Protein AF-A0A351SV29-F1 (afdb_monomer_lite)

Structure (mmCIF, N/CA/C/O backbone):
data_AF-A0A351SV29-F1
#
_entry.id   AF-A0A351SV29-F1
#
loop_
_atom_site.group_PDB
_atom_site.id
_atom_site.type_symbol
_atom_site.label_atom_id
_atom_site.label_alt_id
_atom_site.label_comp_id
_atom_site.label_asym_id
_atom_site.label_entity_id
_atom_site.label_seq_id
_atom_site.pdbx_PDB_ins_code
_atom_site.Cartn_x
_atom_site.Cartn_y
_atom_site.Cartn_z
_atom_site.occupancy
_atom_site.B_iso_or_equiv
_atom_site.auth_seq_id
_atom_site.auth_comp_id
_atom_site.auth_asym_id
_atom_site.auth_atom_id
_atom_site.pdbx_PDB_model_num
ATOM 1 N N . MET A 1 1 ? -14.510 1.619 24.732 1.00 52.62 1 MET A N 1
ATOM 2 C CA . MET A 1 1 ? -13.411 0.638 24.909 1.00 52.62 1 MET A CA 1
ATOM 3 C C . MET A 1 1 ? -13.067 0.158 23.513 1.00 52.62 1 MET A C 1
ATOM 5 O O . MET A 1 1 ? -14.005 -0.244 22.840 1.00 52.62 1 MET A O 1
ATOM 9 N N . ILE A 1 2 ? -11.821 0.292 23.032 1.00 54.31 2 ILE A N 1
ATOM 10 C CA . ILE A 1 2 ? -11.499 -0.113 21.650 1.00 54.31 2 ILE A CA 1
ATOM 11 C C . ILE A 1 2 ? -11.784 -1.608 21.586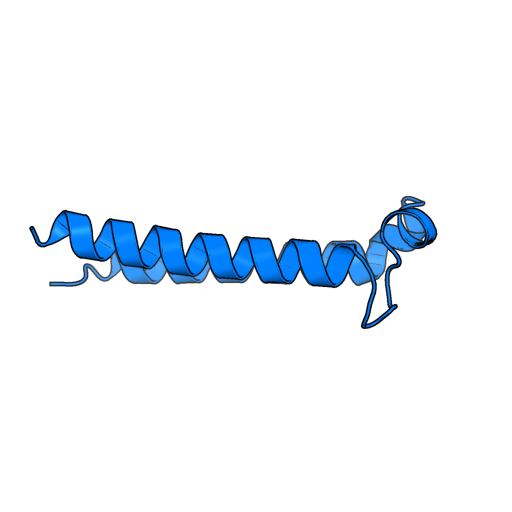 1.00 54.31 2 ILE A C 1
ATOM 13 O O . ILE A 1 2 ? -11.168 -2.388 22.315 1.00 54.31 2 ILE A O 1
ATOM 17 N N . GLY A 1 3 ? -12.793 -1.989 20.806 1.00 63.41 3 GLY A N 1
ATOM 18 C CA . GLY A 1 3 ? -13.140 -3.386 20.643 1.00 63.41 3 GLY A CA 1
ATOM 19 C C . GLY A 1 3 ? -11.969 -4.094 19.981 1.00 63.41 3 GLY A C 1
ATOM 20 O O . GLY A 1 3 ? -11.400 -3.579 19.021 1.00 63.41 3 GLY A O 1
ATOM 21 N N . PHE A 1 4 ? -11.618 -5.282 20.470 1.00 67.88 4 PHE A N 1
ATOM 22 C CA . PHE A 1 4 ? -10.578 -6.119 19.864 1.00 67.88 4 PHE A CA 1
ATOM 23 C C . PHE A 1 4 ? -10.775 -6.259 18.340 1.00 67.88 4 PHE A C 1
ATOM 25 O O . PHE A 1 4 ? -9.818 -6.165 17.582 1.00 67.88 4 PHE A O 1
ATOM 32 N N . LYS A 1 5 ? -12.040 -6.318 17.897 1.00 70.56 5 LYS A N 1
ATOM 33 C CA . LYS A 1 5 ? -12.462 -6.344 16.488 1.00 70.56 5 LYS A CA 1
ATOM 34 C C . LYS A 1 5 ? -12.003 -5.137 15.662 1.00 70.56 5 LYS A C 1
ATOM 36 O O . LYS A 1 5 ? -11.640 -5.300 14.506 1.00 70.56 5 LYS A O 1
ATOM 41 N N . THR A 1 6 ? -12.013 -3.931 16.229 1.00 71.56 6 THR A N 1
ATOM 42 C CA . THR A 1 6 ? -11.600 -2.714 15.513 1.00 71.56 6 THR A CA 1
ATOM 43 C C . THR A 1 6 ? -10.086 -2.699 15.309 1.00 71.56 6 THR A C 1
ATOM 45 O O . THR A 1 6 ? -9.603 -2.283 14.260 1.00 71.56 6 THR A O 1
ATOM 48 N N . LEU A 1 7 ? -9.328 -3.205 16.286 1.00 71.81 7 LEU A N 1
ATOM 49 C CA . LEU A 1 7 ? -7.876 -3.344 16.170 1.00 71.81 7 LEU A CA 1
ATOM 50 C C . LEU A 1 7 ? -7.490 -4.446 15.168 1.00 71.81 7 LEU A C 1
ATOM 52 O O . LEU A 1 7 ? -6.558 -4.270 14.387 1.00 71.81 7 LEU A O 1
ATOM 56 N N . GLU A 1 8 ? -8.228 -5.556 15.183 1.00 78.88 8 GLU A N 1
ATOM 57 C CA . GLU A 1 8 ? -8.080 -6.678 14.252 1.00 78.88 8 GLU A CA 1
ATOM 58 C C . GLU A 1 8 ? -8.347 -6.230 12.809 1.00 78.88 8 GLU A C 1
ATOM 60 O O . GLU A 1 8 ? -7.502 -6.443 11.943 1.00 78.88 8 GLU A O 1
ATOM 65 N N . PHE A 1 9 ? -9.423 -5.468 12.579 1.00 75.94 9 PHE A N 1
ATOM 66 C CA . PHE A 1 9 ? -9.712 -4.851 11.283 1.00 75.94 9 PHE A CA 1
ATOM 67 C C . PHE A 1 9 ? -8.570 -3.943 10.801 1.00 75.94 9 PHE A C 1
ATOM 69 O O . PHE A 1 9 ? -8.117 -4.066 9.666 1.00 75.94 9 PHE A O 1
ATOM 76 N N . VAL A 1 10 ? -8.044 -3.058 11.657 1.00 74.88 10 VAL A N 1
ATOM 77 C CA . VAL A 1 10 ? -6.894 -2.211 11.287 1.00 74.88 10 VAL A CA 1
ATOM 78 C C . VAL A 1 10 ? -5.679 -3.066 10.913 1.00 74.88 10 VAL A C 1
ATOM 80 O O . VAL A 1 10 ? -5.022 -2.783 9.908 1.00 74.88 10 VAL A O 1
ATOM 83 N N . GLY A 1 11 ? -5.404 -4.126 11.677 1.00 78.69 11 GLY A N 1
ATOM 84 C CA . GLY A 1 11 ? -4.329 -5.076 11.392 1.00 78.69 11 GLY A CA 1
ATOM 85 C C . GLY A 1 11 ? -4.486 -5.766 10.034 1.00 78.69 11 GLY A C 1
ATOM 86 O O . GLY A 1 11 ? -3.541 -5.773 9.242 1.00 78.69 11 GLY A O 1
ATOM 87 N N . GLU A 1 12 ? -5.680 -6.275 9.728 1.00 80.81 12 GLU A N 1
ATOM 88 C CA . GLU A 1 12 ? -5.999 -6.918 8.448 1.00 80.81 12 GLU A CA 1
ATOM 89 C C . GLU A 1 12 ? -5.804 -5.966 7.266 1.00 80.81 12 GLU A C 1
ATOM 91 O O . GLU A 1 12 ? -5.188 -6.335 6.260 1.00 80.81 12 GLU A O 1
ATOM 96 N N . VAL A 1 13 ? -6.270 -4.719 7.381 1.00 76.25 13 VAL A N 1
ATOM 97 C CA . VAL A 1 13 ? -6.135 -3.763 6.281 1.00 76.25 13 VAL A CA 1
ATOM 98 C C . VAL A 1 13 ? -4.674 -3.328 6.106 1.00 76.25 13 VAL A C 1
ATOM 100 O O . VAL A 1 13 ? -4.190 -3.269 4.972 1.00 76.25 13 VAL A O 1
ATOM 103 N N . MET A 1 14 ? -3.919 -3.109 7.191 1.00 78.94 14 MET A N 1
ATOM 104 C CA . MET A 1 14 ? -2.472 -2.857 7.103 1.00 78.94 14 MET A CA 1
ATOM 105 C C . MET A 1 14 ? -1.737 -4.015 6.415 1.00 78.94 14 MET A C 1
ATOM 107 O O . MET A 1 14 ? -0.880 -3.783 5.556 1.00 78.94 14 MET A O 1
ATOM 111 N N . GLN A 1 15 ? -2.096 -5.258 6.746 1.00 81.12 15 GLN A N 1
ATOM 112 C CA . GLN A 1 15 ? -1.532 -6.447 6.117 1.00 81.12 15 GLN A CA 1
ATOM 113 C C . GLN A 1 15 ? -1.877 -6.511 4.622 1.00 81.12 15 GLN A C 1
ATOM 115 O O . GLN A 1 15 ? -0.988 -6.764 3.807 1.00 81.12 15 GLN A O 1
ATOM 120 N N . ALA A 1 16 ? -3.122 -6.213 4.236 1.00 80.50 16 ALA A N 1
ATOM 121 C CA . ALA A 1 16 ? -3.548 -6.186 2.838 1.00 80.50 16 ALA A CA 1
ATOM 122 C C . ALA A 1 16 ? -2.770 -5.150 2.004 1.00 80.50 16 ALA A C 1
ATOM 124 O O . ALA A 1 16 ? -2.292 -5.475 0.914 1.00 80.50 16 ALA A O 1
ATOM 125 N N . PHE A 1 17 ? -2.570 -3.931 2.522 1.00 79.06 17 PHE A N 1
ATOM 126 C CA . PHE A 1 17 ? -1.752 -2.913 1.848 1.00 79.06 17 PHE A CA 1
ATOM 127 C C . PHE A 1 17 ? -0.277 -3.312 1.759 1.00 79.06 17 PHE A C 1
ATOM 129 O O . PHE A 1 17 ? 0.352 -3.097 0.721 1.00 79.06 17 PHE A O 1
ATOM 136 N N . GLY A 1 18 ? 0.270 -3.930 2.810 1.00 79.50 18 GLY A N 1
ATOM 137 C CA . GLY A 1 18 ? 1.630 -4.466 2.796 1.00 79.50 18 GLY A CA 1
ATOM 138 C C . GLY A 1 18 ? 1.820 -5.541 1.720 1.00 79.50 18 GLY A C 1
ATOM 139 O O . GLY A 1 18 ? 2.784 -5.486 0.955 1.00 79.50 18 GLY A O 1
ATOM 140 N N . VAL A 1 19 ? 0.871 -6.476 1.602 1.00 84.50 19 VAL A N 1
ATOM 141 C CA . VAL A 1 19 ? 0.883 -7.514 0.559 1.00 84.50 19 VAL A CA 1
ATOM 142 C C . VAL A 1 19 ? 0.779 -6.884 -0.826 1.00 84.50 19 VAL A C 1
ATOM 144 O O . VAL A 1 19 ? 1.604 -7.188 -1.684 1.00 84.50 19 VAL A O 1
ATOM 147 N N . LEU A 1 20 ? -0.161 -5.959 -1.037 1.00 82.62 20 LEU A N 1
ATOM 148 C CA . LEU A 1 20 ? -0.311 -5.253 -2.311 1.00 82.62 20 LEU A CA 1
ATOM 149 C C . LEU A 1 20 ? 0.985 -4.536 -2.722 1.00 82.62 20 LEU A C 1
ATOM 151 O O . LEU A 1 20 ? 1.399 -4.636 -3.879 1.00 82.62 20 LEU A O 1
ATOM 155 N N . PHE A 1 21 ? 1.649 -3.859 -1.780 1.00 82.75 21 PHE A N 1
ATOM 156 C CA . PHE A 1 21 ? 2.928 -3.194 -2.023 1.00 82.75 21 PHE A CA 1
ATOM 157 C C . PHE A 1 21 ? 3.994 -4.175 -2.519 1.00 82.75 21 PHE A C 1
ATOM 159 O O . PHE A 1 21 ? 4.608 -3.943 -3.563 1.00 82.75 21 PHE A O 1
ATOM 166 N N . VAL A 1 22 ? 4.185 -5.287 -1.803 1.00 82.44 22 VAL A N 1
ATOM 167 C CA . VAL A 1 22 ? 5.178 -6.309 -2.159 1.00 82.44 22 VAL A CA 1
ATOM 168 C C . VAL A 1 22 ? 4.830 -6.962 -3.497 1.00 82.44 22 VAL A C 1
ATOM 170 O O . VAL A 1 22 ? 5.701 -7.102 -4.354 1.00 82.44 22 VAL A O 1
ATOM 173 N N . THR A 1 23 ? 3.563 -7.312 -3.722 1.00 84.50 23 THR A N 1
ATOM 174 C CA . THR A 1 23 ? 3.106 -7.921 -4.973 1.00 84.50 23 THR A CA 1
ATOM 175 C C . THR A 1 23 ? 3.388 -7.016 -6.169 1.00 84.50 23 THR A C 1
ATOM 177 O O . THR A 1 23 ? 3.963 -7.477 -7.153 1.00 84.50 23 THR A O 1
ATOM 180 N N . VAL A 1 24 ? 3.045 -5.729 -6.094 1.00 82.94 24 VAL A N 1
ATOM 181 C CA . VAL A 1 24 ? 3.303 -4.793 -7.196 1.00 82.94 24 VAL A CA 1
ATOM 182 C C . VAL A 1 24 ? 4.801 -4.529 -7.361 1.00 82.94 24 VAL A C 1
ATOM 184 O O . 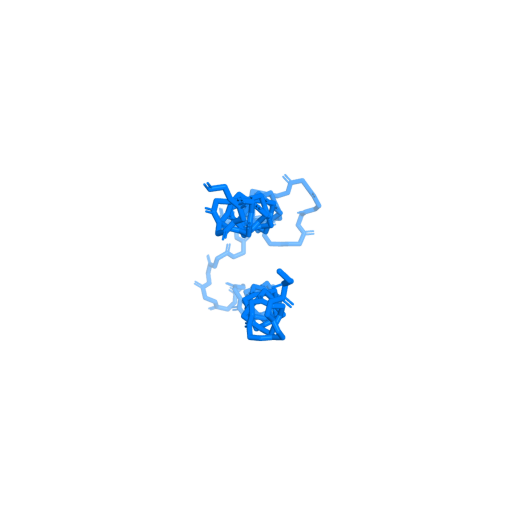VAL A 1 24 ? 5.255 -4.441 -8.497 1.00 82.94 24 VAL A O 1
ATOM 187 N N . GLN A 1 25 ? 5.600 -4.483 -6.290 1.00 79.69 25 GLN A N 1
ATOM 188 C CA . GLN A 1 25 ? 7.053 -4.327 -6.435 1.00 79.69 25 GLN A CA 1
ATOM 189 C C . GLN A 1 25 ? 7.728 -5.522 -7.103 1.00 79.69 25 GLN A C 1
ATOM 191 O O . GLN A 1 25 ? 8.622 -5.331 -7.925 1.00 79.69 25 GLN A O 1
ATOM 196 N N . LEU A 1 26 ? 7.300 -6.740 -6.779 1.00 82.44 26 LEU A N 1
ATOM 197 C CA . LEU A 1 26 ? 7.891 -7.953 -7.339 1.00 82.44 26 LEU A CA 1
ATOM 198 C C . LEU A 1 26 ? 7.381 -8.245 -8.757 1.00 82.44 26 LEU A C 1
ATOM 200 O O . LEU A 1 26 ? 8.166 -8.600 -9.633 1.00 82.44 26 LEU A O 1
ATOM 204 N N . TRP A 1 27 ? 6.078 -8.082 -8.996 1.00 83.75 27 TRP A N 1
ATOM 205 C CA . TRP A 1 27 ? 5.417 -8.540 -10.226 1.00 83.75 27 TRP A CA 1
ATOM 206 C C . TRP A 1 27 ? 4.976 -7.407 -11.153 1.00 83.75 27 TRP A C 1
ATOM 208 O O . TRP A 1 27 ? 4.789 -7.625 -12.349 1.00 83.75 27 TRP A O 1
ATOM 218 N N . GLY A 1 28 ? 4.871 -6.177 -10.651 1.00 83.31 28 GLY A N 1
ATOM 219 C CA . GLY A 1 28 ? 4.488 -5.007 -11.438 1.00 83.31 28 GLY A CA 1
ATOM 220 C C . GLY A 1 28 ? 5.357 -4.761 -12.676 1.00 83.31 28 GLY A C 1
ATOM 221 O O . GLY A 1 28 ? 4.795 -4.394 -13.711 1.00 83.31 28 GLY A O 1
ATOM 222 N N . PRO A 1 29 ? 6.685 -5.006 -12.668 1.00 83.06 29 PRO A N 1
ATOM 223 C CA . PRO A 1 29 ? 7.487 -4.937 -13.888 1.00 83.06 29 PRO A CA 1
ATOM 224 C C . PRO A 1 29 ? 7.014 -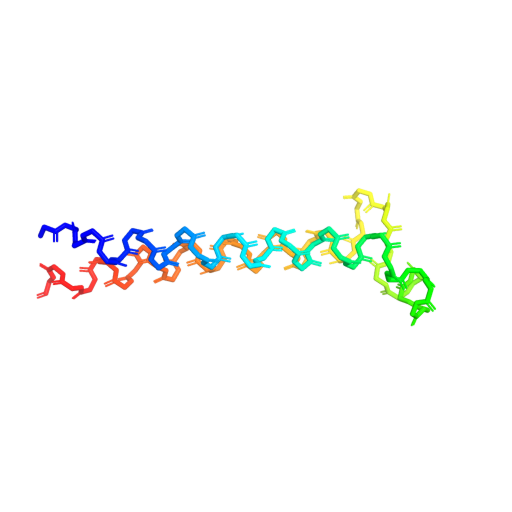5.912 -14.977 1.00 83.06 29 PRO A C 1
ATOM 226 O O . PRO A 1 29 ? 6.896 -5.507 -16.133 1.00 83.06 29 PRO A O 1
ATOM 229 N N . ALA A 1 30 ? 6.662 -7.152 -14.614 1.00 86.44 30 ALA A N 1
ATOM 230 C CA . ALA A 1 30 ? 6.126 -8.150 -15.544 1.00 86.44 30 ALA A CA 1
ATOM 231 C C . ALA A 1 30 ? 4.735 -7.764 -16.083 1.00 86.44 30 ALA A C 1
ATOM 233 O O . ALA A 1 30 ? 4.366 -8.148 -17.189 1.00 86.44 30 ALA A O 1
ATOM 234 N N . TRP A 1 31 ? 3.985 -6.951 -15.336 1.00 84.75 31 TRP A N 1
ATOM 235 C CA . TRP A 1 31 ? 2.704 -6.375 -15.759 1.00 84.75 31 TRP A CA 1
ATOM 236 C C . TRP A 1 31 ? 2.847 -5.064 -16.549 1.00 84.75 31 TRP A C 1
ATOM 238 O O . TRP A 1 31 ? 1.850 -4.417 -16.869 1.00 84.75 31 TRP A O 1
ATOM 248 N N . GLY A 1 32 ? 4.077 -4.629 -16.848 1.00 84.31 32 GLY A N 1
ATOM 249 C CA . GLY A 1 32 ? 4.343 -3.373 -17.556 1.00 84.31 32 GLY A CA 1
ATOM 250 C C . GLY A 1 32 ? 4.127 -2.112 -16.707 1.00 84.31 32 GLY A C 1
ATOM 251 O O . GLY A 1 32 ? 4.107 -1.001 -17.241 1.00 84.31 32 GLY A O 1
ATOM 252 N N . LEU A 1 33 ? 3.988 -2.253 -15.386 1.00 80.88 33 LEU A N 1
ATOM 253 C CA . LEU A 1 33 ? 3.788 -1.136 -14.462 1.00 80.88 33 LEU A CA 1
ATOM 254 C C . LEU A 1 33 ? 5.093 -0.426 -14.088 1.00 80.88 33 LEU A C 1
ATOM 256 O O . LEU A 1 33 ? 5.043 0.725 -13.667 1.00 80.88 33 LEU A O 1
ATOM 260 N N . GLY A 1 34 ? 6.253 -1.055 -14.307 1.00 77.69 34 GLY A N 1
ATOM 261 C CA . GLY A 1 34 ? 7.570 -0.538 -13.904 1.00 77.69 34 GLY A CA 1
ATOM 262 C C . GLY A 1 34 ? 7.811 0.937 -14.243 1.00 77.69 34 GLY A C 1
ATOM 263 O O . GLY A 1 34 ? 8.129 1.725 -13.359 1.00 77.69 34 GLY A O 1
ATOM 264 N N . LYS A 1 35 ? 7.589 1.333 -15.505 1.00 79.06 35 LYS A N 1
ATOM 265 C CA . LYS A 1 35 ? 7.770 2.728 -15.951 1.00 79.06 35 LYS A CA 1
ATOM 266 C C . LYS A 1 35 ? 6.624 3.658 -15.554 1.00 79.06 35 LYS A C 1
ATOM 268 O O . LYS A 1 35 ? 6.867 4.827 -15.308 1.00 79.06 35 LYS A O 1
ATOM 273 N N . ARG A 1 36 ? 5.382 3.161 -15.511 1.00 78.12 36 ARG A N 1
ATOM 274 C CA . ARG A 1 36 ? 4.195 3.987 -15.202 1.00 78.12 36 ARG A CA 1
ATOM 275 C C . ARG A 1 36 ? 4.126 4.372 -13.729 1.00 78.12 36 ARG A C 1
ATOM 277 O O . ARG A 1 36 ? 3.651 5.448 -13.392 1.00 78.12 36 ARG A O 1
ATOM 284 N N . LEU A 1 37 ? 4.569 3.457 -12.879 1.00 76.44 37 LEU A N 1
ATOM 285 C CA . LEU A 1 37 ? 4.520 3.569 -11.432 1.00 76.44 37 LEU A CA 1
ATOM 286 C C . LEU A 1 37 ? 5.887 3.918 -10.825 1.00 76.44 37 LEU A C 1
ATOM 288 O O . LEU A 1 37 ? 5.983 4.081 -9.613 1.00 76.44 37 LEU A O 1
ATOM 292 N N . HIS A 1 38 ? 6.932 4.046 -11.653 1.00 80.88 38 HIS A N 1
ATOM 293 C CA . HIS A 1 38 ? 8.315 4.256 -11.212 1.00 80.88 38 HIS A CA 1
ATOM 294 C C . HIS A 1 38 ? 8.713 3.252 -10.113 1.00 80.88 38 HIS A C 1
ATOM 296 O O . HIS A 1 38 ? 9.197 3.613 -9.041 1.00 80.88 38 HIS A O 1
ATOM 302 N N . LEU A 1 39 ? 8.446 1.965 -10.360 1.00 75.44 39 LEU A N 1
ATOM 303 C CA . LEU A 1 39 ? 8.686 0.907 -9.378 1.00 75.44 39 LEU A CA 1
ATOM 304 C C . LEU A 1 39 ? 10.186 0.804 -9.075 1.00 75.44 39 LEU A C 1
ATOM 306 O O . LEU A 1 39 ? 10.993 0.609 -9.982 1.00 75.44 39 LEU A O 1
ATOM 310 N N . GLY A 1 40 ? 10.547 0.919 -7.794 1.00 72.62 40 GLY A N 1
ATOM 311 C CA . GLY A 1 40 ? 11.942 0.881 -7.335 1.00 72.62 40 GLY A CA 1
ATOM 312 C C . GLY A 1 40 ? 12.622 2.251 -7.263 1.00 72.62 40 GLY A C 1
ATOM 313 O O . GLY A 1 40 ? 13.721 2.337 -6.722 1.00 72.62 40 GLY A O 1
ATOM 314 N N .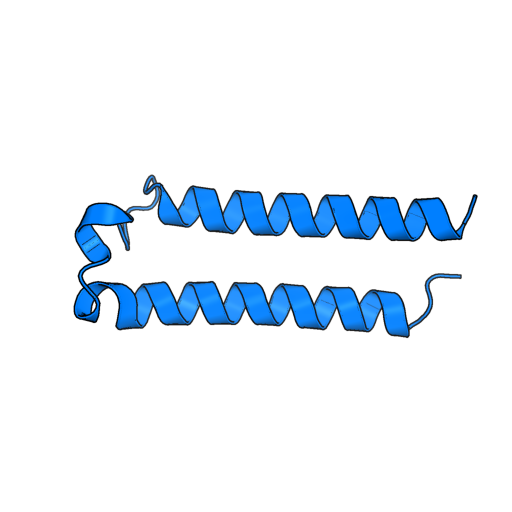 ASP A 1 41 ? 11.968 3.315 -7.736 1.00 80.00 41 ASP A N 1
ATOM 315 C CA . ASP A 1 41 ? 12.393 4.689 -7.479 1.00 80.00 41 ASP A CA 1
ATOM 316 C C . ASP A 1 41 ? 11.910 5.122 -6.078 1.00 80.00 41 ASP A C 1
ATOM 318 O O . ASP A 1 41 ? 10.700 5.118 -5.823 1.00 80.00 41 ASP A O 1
ATOM 322 N N . PRO A 1 42 ? 12.809 5.503 -5.152 1.00 71.94 42 PRO A N 1
ATOM 323 C CA . PRO A 1 42 ? 12.420 6.008 -3.837 1.00 71.94 42 PRO A CA 1
ATOM 324 C C . PRO A 1 42 ? 11.598 7.310 -3.892 1.00 71.94 42 PRO A C 1
ATOM 326 O O . PRO A 1 42 ? 10.869 7.600 -2.942 1.00 71.94 42 PRO A O 1
ATOM 329 N N . ALA A 1 43 ? 11.672 8.069 -4.991 1.00 79.00 43 ALA A N 1
ATOM 330 C CA . ALA A 1 43 ? 10.835 9.240 -5.267 1.00 79.00 43 ALA A CA 1
ATOM 331 C C . ALA A 1 43 ? 9.666 8.933 -6.230 1.00 79.00 43 ALA A C 1
ATOM 333 O O . ALA A 1 43 ? 8.951 9.839 -6.663 1.00 79.00 43 ALA A O 1
ATOM 334 N N . GLY A 1 44 ? 9.456 7.658 -6.567 1.00 78.44 44 GLY A N 1
ATOM 335 C CA . GLY A 1 44 ? 8.436 7.217 -7.506 1.00 78.44 44 GLY A CA 1
ATOM 336 C C . GLY A 1 44 ? 7.008 7.429 -6.999 1.00 78.44 44 GLY A C 1
ATOM 337 O O . GLY A 1 44 ? 6.702 7.290 -5.810 1.00 78.44 44 GLY A O 1
ATOM 338 N N . SER A 1 45 ? 6.095 7.694 -7.935 1.00 81.56 45 SER A N 1
ATOM 339 C CA . SER A 1 45 ? 4.674 7.947 -7.659 1.00 81.56 45 SER A CA 1
ATOM 340 C C . SER A 1 45 ? 3.979 6.778 -6.956 1.00 81.56 45 SER A C 1
ATOM 342 O O . SER A 1 45 ? 3.072 7.005 -6.161 1.00 81.56 45 SER A O 1
ATOM 344 N N . TRP A 1 46 ? 4.416 5.536 -7.184 1.00 83.69 46 TRP A N 1
ATOM 345 C CA . TRP A 1 46 ? 3.883 4.354 -6.500 1.00 83.69 46 TRP A CA 1
ATOM 346 C C . TRP A 1 46 ? 4.129 4.349 -5.001 1.00 83.69 46 TRP A C 1
ATOM 348 O O . TRP A 1 46 ? 3.226 4.067 -4.216 1.00 83.69 46 TRP A O 1
ATOM 358 N N . LEU A 1 47 ? 5.354 4.680 -4.602 1.00 74.56 47 LEU A N 1
ATOM 359 C CA . LEU A 1 47 ? 5.751 4.678 -3.202 1.00 74.56 47 LEU A CA 1
ATOM 360 C C . LEU A 1 47 ? 4.995 5.778 -2.447 1.00 74.56 47 LEU A C 1
ATOM 362 O O . LEU A 1 47 ? 4.538 5.557 -1.327 1.00 74.56 47 LEU A O 1
ATOM 366 N N . HIS A 1 48 ? 4.782 6.927 -3.096 1.00 79.75 48 HIS A N 1
ATOM 367 C CA . HIS A 1 48 ? 3.904 7.981 -2.586 1.00 79.75 48 HIS A CA 1
ATOM 368 C C . HIS A 1 48 ? 2.446 7.529 -2.489 1.00 79.75 48 HIS A C 1
ATOM 370 O O . HIS A 1 48 ? 1.849 7.682 -1.430 1.00 79.75 48 HIS A O 1
ATOM 376 N N . LEU A 1 49 ? 1.893 6.902 -3.527 1.00 79.25 49 LEU A N 1
ATOM 377 C CA . LEU A 1 49 ? 0.500 6.453 -3.538 1.00 79.25 49 LEU A CA 1
ATOM 378 C C . LEU A 1 49 ? 0.209 5.417 -2.443 1.00 79.25 49 LEU A C 1
ATOM 380 O O . LEU A 1 49 ? -0.801 5.515 -1.749 1.00 79.25 49 LEU A O 1
ATOM 384 N N . VAL A 1 50 ? 1.111 4.455 -2.238 1.00 75.75 50 VAL A N 1
ATOM 385 C CA . VAL A 1 50 ? 0.972 3.463 -1.163 1.00 75.75 50 VAL A CA 1
ATOM 386 C C . VAL A 1 50 ? 1.131 4.109 0.211 1.00 75.75 50 VAL A C 1
ATOM 388 O O . VAL A 1 50 ? 0.342 3.821 1.109 1.00 75.75 50 VAL A O 1
ATOM 391 N N . ARG A 1 51 ? 2.111 5.005 0.382 1.00 71.75 51 ARG A N 1
ATOM 392 C CA . ARG A 1 51 ? 2.321 5.735 1.639 1.00 71.75 51 ARG A CA 1
ATOM 393 C C . ARG A 1 51 ? 1.108 6.588 2.008 1.00 71.75 51 ARG A C 1
ATOM 395 O O . ARG A 1 51 ? 0.680 6.556 3.159 1.00 71.75 51 ARG A O 1
ATOM 402 N N . GLU A 1 52 ? 0.572 7.346 1.059 1.00 77.19 52 GLU A N 1
ATOM 403 C CA . G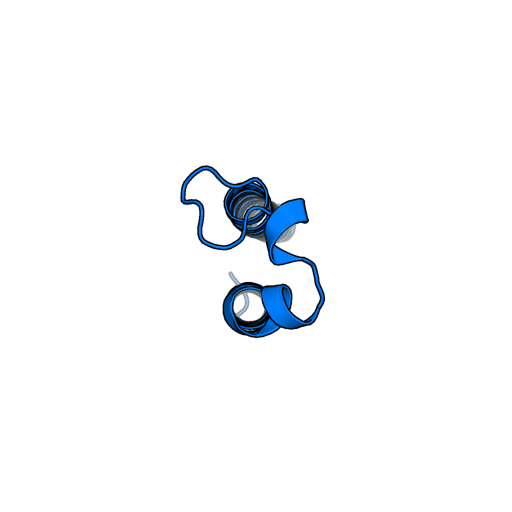LU A 1 52 ? -0.602 8.188 1.281 1.00 77.19 52 GLU A CA 1
ATOM 404 C C . GLU A 1 52 ? -1.859 7.351 1.511 1.00 77.19 52 GLU A C 1
ATOM 406 O O . GLU A 1 52 ? -2.613 7.658 2.429 1.00 77.19 52 GLU A O 1
ATOM 411 N N . GLY A 1 53 ? -2.043 6.248 0.778 1.00 77.31 53 GLY A N 1
ATOM 412 C CA . GLY A 1 53 ? -3.136 5.303 1.022 1.00 77.31 53 GLY A CA 1
ATOM 413 C C . GLY A 1 53 ? -3.103 4.709 2.435 1.00 77.31 53 GLY A C 1
ATOM 414 O O . GLY A 1 53 ? -4.123 4.699 3.124 1.00 77.31 53 GLY A O 1
ATOM 415 N N . LEU A 1 54 ? -1.923 4.290 2.905 1.00 71.31 54 LEU A N 1
ATOM 416 C CA . LEU A 1 54 ? -1.717 3.814 4.279 1.00 71.31 54 LEU A CA 1
ATOM 417 C C . LEU A 1 54 ? -1.986 4.908 5.320 1.00 71.31 54 LEU A C 1
ATOM 419 O O . LEU A 1 54 ? -2.650 4.648 6.321 1.00 71.31 54 LEU A O 1
ATOM 423 N N . LEU A 1 55 ? -1.508 6.134 5.092 1.00 73.56 55 LEU A N 1
ATOM 424 C CA . LEU A 1 55 ? -1.777 7.274 5.974 1.00 73.56 55 LEU A CA 1
ATOM 425 C C . LEU A 1 55 ? -3.275 7.572 6.071 1.00 73.56 55 LEU A C 1
ATOM 427 O O . LEU A 1 55 ? -3.799 7.735 7.172 1.00 73.56 55 LEU A O 1
ATOM 431 N N . LEU A 1 56 ? -3.965 7.608 4.932 1.00 78.56 56 LEU A N 1
ATOM 432 C CA . LEU A 1 56 ? -5.391 7.906 4.864 1.00 78.56 56 LEU A CA 1
ATOM 433 C C . LEU A 1 56 ? -6.217 6.824 5.567 1.00 78.56 56 LEU A C 1
ATOM 435 O O . LEU A 1 56 ? -7.168 7.140 6.277 1.00 78.56 56 LEU A O 1
ATOM 439 N N . LEU A 1 57 ? -5.810 5.560 5.438 1.00 73.81 57 LEU A N 1
ATOM 440 C CA . LEU A 1 57 ? -6.415 4.440 6.148 1.00 73.81 57 LEU A CA 1
ATOM 441 C C . LEU A 1 57 ? -6.232 4.547 7.667 1.00 73.81 57 LEU A C 1
ATOM 443 O O . LEU A 1 57 ? -7.195 4.353 8.410 1.00 73.81 57 LEU A O 1
ATOM 447 N N . VAL A 1 58 ? -5.017 4.847 8.134 1.00 71.69 58 VAL A N 1
ATOM 448 C CA . VAL A 1 58 ? -4.732 4.999 9.569 1.00 71.69 58 VAL A CA 1
ATOM 449 C C . VAL A 1 58 ? -5.549 6.151 10.149 1.00 71.69 58 VAL A C 1
ATOM 451 O O . VAL A 1 58 ? -6.195 5.982 11.182 1.00 71.69 58 VAL A O 1
ATOM 454 N N . VAL A 1 59 ? -5.583 7.296 9.462 1.00 74.69 59 VAL A N 1
ATOM 455 C CA . VAL A 1 59 ? -6.376 8.460 9.881 1.00 74.69 59 VAL A CA 1
ATOM 456 C C . VAL A 1 59 ? -7.871 8.140 9.864 1.00 74.69 59 VAL A C 1
ATOM 458 O O . VAL A 1 59 ? -8.556 8.419 10.843 1.00 74.69 59 VAL A O 1
ATOM 461 N N . GLY A 1 60 ? -8.382 7.513 8.802 1.00 76.62 60 GLY A N 1
ATOM 462 C CA . GLY A 1 60 ? -9.790 7.124 8.699 1.00 76.62 60 GLY A CA 1
ATOM 463 C C . GLY A 1 60 ? -10.209 6.134 9.786 1.00 76.62 60 GLY A C 1
ATOM 464 O O . GLY A 1 60 ? -11.263 6.298 10.396 1.00 76.62 60 GLY A O 1
ATOM 465 N N . SER A 1 61 ? -9.351 5.163 10.098 1.00 68.44 61 SER A N 1
ATOM 466 C CA . SER A 1 61 ? -9.586 4.200 11.178 1.00 68.44 61 SER A CA 1
ATOM 467 C C . SER A 1 61 ? -9.558 4.874 12.549 1.00 68.44 61 SER A C 1
ATOM 469 O O . SER A 1 61 ? -10.417 4.603 13.382 1.00 68.44 61 SER A O 1
ATOM 471 N N . ALA A 1 62 ? -8.624 5.801 12.779 1.00 68.56 62 ALA A N 1
ATOM 472 C CA . ALA A 1 62 ? -8.573 6.586 14.009 1.00 68.56 62 ALA A CA 1
ATOM 473 C C . ALA A 1 62 ? -9.820 7.470 14.175 1.00 68.56 62 ALA A C 1
ATOM 475 O O . ALA A 1 62 ? -10.382 7.528 15.265 1.00 68.56 62 ALA A O 1
ATOM 476 N N . LEU A 1 63 ? -10.291 8.112 13.101 1.00 74.69 63 LEU A N 1
ATOM 477 C CA . LEU A 1 63 ? -11.532 8.890 13.107 1.00 74.69 63 LEU A CA 1
ATOM 478 C C . LEU A 1 63 ? -12.756 8.015 13.382 1.00 74.69 63 LEU A C 1
ATOM 480 O O . LEU A 1 63 ? -13.613 8.416 14.161 1.00 74.69 63 LEU A O 1
ATOM 484 N N . HIS A 1 64 ? -12.828 6.826 12.781 1.00 68.25 64 HIS A N 1
ATOM 485 C CA . HIS A 1 64 ? -13.913 5.880 13.026 1.00 68.25 64 HIS A CA 1
ATOM 486 C C . HIS A 1 64 ? -13.938 5.418 14.489 1.00 68.25 64 HIS A C 1
ATOM 488 O O . HIS A 1 64 ? -14.987 5.469 15.122 1.00 68.25 64 HIS A O 1
ATOM 494 N N . ILE A 1 65 ? -12.772 5.082 15.055 1.00 64.62 65 ILE A N 1
ATOM 495 C CA . ILE A 1 65 ? -12.627 4.774 16.484 1.00 64.62 65 ILE A CA 1
ATOM 496 C C . ILE A 1 65 ? -13.099 5.950 17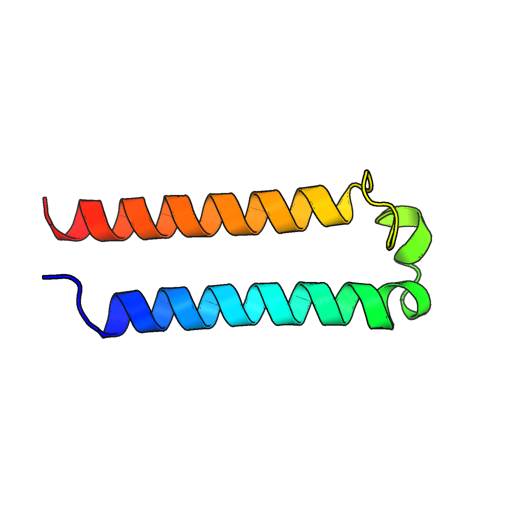.332 1.00 64.62 65 ILE A C 1
ATOM 498 O O . ILE A 1 65 ? -13.871 5.749 18.254 1.00 64.62 65 ILE A O 1
ATOM 502 N N . LEU A 1 66 ? -12.659 7.176 17.045 1.00 68.19 66 LEU A N 1
ATOM 503 C CA . LEU A 1 66 ? -13.094 8.342 17.814 1.00 68.19 66 LEU A CA 1
ATOM 504 C C . LEU A 1 66 ? -14.615 8.531 17.723 1.00 68.19 66 LEU A C 1
ATOM 506 O O . LEU A 1 66 ? -15.250 8.756 18.745 1.00 68.19 66 LEU A O 1
ATOM 510 N N . ALA A 1 67 ? -15.201 8.371 16.536 1.00 70.81 67 ALA A N 1
ATOM 511 C CA . ALA A 1 67 ? -16.640 8.494 16.320 1.00 70.81 67 ALA A CA 1
ATOM 512 C C . ALA A 1 67 ? -17.473 7.423 17.046 1.00 70.81 67 ALA A C 1
ATOM 514 O O . ALA A 1 67 ? -18.615 7.690 17.381 1.00 70.81 67 ALA A O 1
ATOM 515 N N . GLU A 1 68 ? -16.934 6.232 17.322 1.00 67.38 68 GLU A N 1
ATOM 516 C CA . GLU A 1 68 ? -17.637 5.217 18.128 1.00 67.38 68 GLU A CA 1
ATOM 517 C C . GLU A 1 68 ? -17.671 5.545 19.634 1.00 67.38 68 GLU A C 1
ATOM 519 O O . GLU A 1 68 ? -18.382 4.889 20.396 1.00 67.38 68 GLU A O 1
ATOM 524 N N . PHE A 1 69 ? -16.882 6.522 20.089 1.00 59.16 69 PHE A N 1
ATOM 525 C CA . PHE A 1 69 ? -16.772 6.901 21.502 1.00 59.16 69 PHE A CA 1
ATOM 526 C C . PHE A 1 69 ? -17.486 8.215 21.855 1.00 59.16 69 PHE A C 1
ATOM 528 O O . PHE A 1 69 ? -17.579 8.524 23.047 1.00 59.16 69 PHE A O 1
ATOM 535 N N . PHE A 1 70 ? -17.964 8.968 20.862 1.00 51.88 70 PHE A N 1
ATOM 536 C CA . PHE A 1 70 ? -18.732 10.209 21.020 1.00 51.88 70 PHE A CA 1
ATOM 537 C C . PHE A 1 70 ? -20.164 10.018 20.524 1.00 51.88 70 PHE A C 1
ATOM 539 O O . PHE A 1 70 ? -21.071 10.592 21.167 1.00 51.88 70 PHE A O 1
#

Radius of gyration: 15.22 Å; chains: 1; bounding box: 31×19×42 Å

Foldseek 3Di:
DCPPVLVVVLVVVVVVLVVVLVCCLVCVVVVVCCVVQVRPPPPGNVVVVSVVVNVVSVVVSVVVSVVVVD

Sequence (70 aa):
MIGFKTLEFVGEVMQAFGVLFVTVQLWGPAWGLGKRLHLGDPAGSWLHLVREGLLLLVVGSALHILAEFF

pLDDT: mean 75.68, std 7.43, range [51.88, 86.44]

Secondary structure (DSSP, 8-state):
---HHHHHHHHHHHHHHHHHHHHHHHHTTTTT-TTTTTTT-TT-HHHHHHHHHHHHHHHHHHHHHHHTT-